Protein AF-A0A848XX30-F1 (afdb_monomer)

Mean pr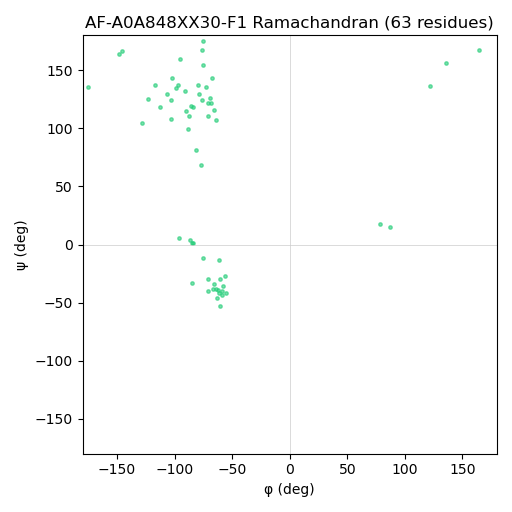edicted aligned error: 6.99 Å

pLDDT: mean 89.98, std 10.03, range [61.75, 98.0]

Foldseek 3Di:
DDKDWDADPVRDIDIDPDDDDDDDDDDCLDQVNCVVVPHHDDDDDDPDPDPVVVVVVVVPDPDDD

Nearest PDB structures (foldseek):
  4xer-assembly1_A  TM=7.079E-01  e=6.013E-05  Salmonella enterica subsp. enterica serovar Typhimurium str. LT2
  2v4o-assembly2_D  TM=7.143E-01  e=2.188E-04  Salmonella enterica subsp. enterica serovar Typhimurium str. LT2
  1ilv-assembly2_B  TM=7.248E-01  e=3.115E-03  Thermotoga maritima
  4zg5-assembly1_G  TM=7.195E-01  e=2.882E-02  Brucella abortus S19
  4zg5-assembly1_A  TM=7.354E-01  e=5.117E-02  Brucella abortus S19

Structure (mmCIF, N/CA/C/O backbone):
data_AF-A0A848XX30-F1
#
_entry.id   AF-A0A848XX30-F1
#
loop_
_atom_site.group_PDB
_atom_site.id
_atom_site.type_symbol
_atom_site.label_atom_id
_atom_site.label_alt_id
_atom_site.label_comp_id
_atom_site.label_asym_id
_atom_site.label_entity_id
_atom_site.label_seq_id
_atom_site.pdbx_PDB_ins_code
_atom_site.Cartn_x
_atom_site.Cartn_y
_atom_site.Cartn_z
_atom_site.occupancy
_atom_site.B_iso_or_equiv
_atom_site.auth_seq_id
_atom_site.auth_comp_id
_atom_site.auth_asym_id
_atom_site.auth_atom_id
_atom_site.pdbx_PDB_model_num
ATOM 1 N N . ASP A 1 1 ? -5.784 -14.127 13.167 1.00 61.75 1 ASP A N 1
ATOM 2 C CA . ASP A 1 1 ? -6.969 -13.303 12.867 1.00 61.75 1 ASP A CA 1
ATOM 3 C C . ASP A 1 1 ? -8.107 -13.639 13.807 1.00 61.75 1 ASP A C 1
ATOM 5 O O . ASP A 1 1 ? -8.447 -14.811 13.939 1.00 61.75 1 ASP A O 1
ATOM 9 N N . SER A 1 2 ? -8.662 -12.637 14.489 1.00 75.56 2 SER A N 1
ATOM 10 C CA . SER A 1 2 ? -9.903 -12.787 15.254 1.00 75.56 2 SER A CA 1
ATOM 11 C C . SER A 1 2 ? -11.069 -12.106 14.545 1.00 75.56 2 SER A C 1
ATOM 13 O O . SER A 1 2 ? -10.996 -10.939 14.160 1.00 75.56 2 SER A O 1
ATOM 15 N N . ILE A 1 3 ? -12.155 -12.860 14.396 1.00 87.06 3 ILE A N 1
ATOM 16 C CA . ILE A 1 3 ? -13.468 -12.352 14.009 1.00 87.06 3 ILE A CA 1
ATOM 17 C C . ILE A 1 3 ? -14.299 -12.318 15.287 1.00 87.06 3 ILE A C 1
ATOM 19 O O . ILE A 1 3 ? -14.421 -13.337 15.968 1.00 87.06 3 ILE A O 1
ATOM 23 N N . ILE A 1 4 ? -14.844 -11.155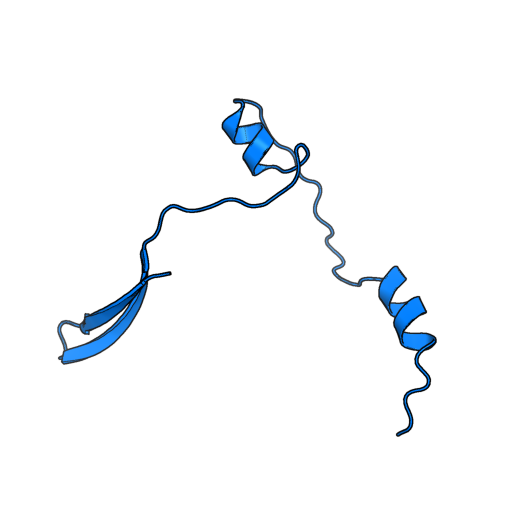 15.625 1.00 89.44 4 ILE A N 1
ATOM 24 C CA . ILE A 1 4 ? -15.676 -10.967 16.815 1.00 89.44 4 ILE A CA 1
ATOM 25 C C . ILE A 1 4 ? -17.099 -10.673 16.349 1.00 89.44 4 ILE A C 1
ATOM 27 O O . ILE A 1 4 ? -17.3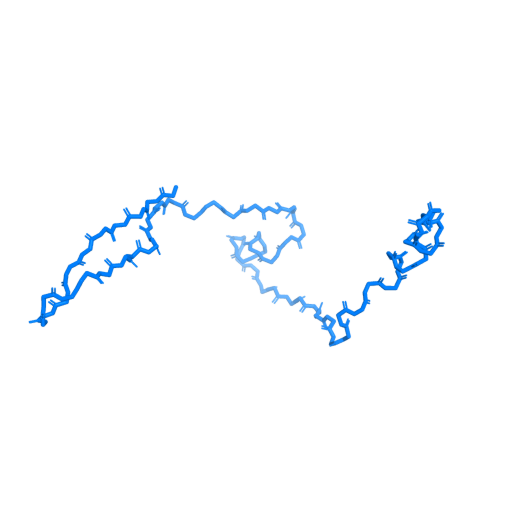40 -9.673 15.678 1.00 89.44 4 ILE A O 1
ATOM 31 N N . GLN A 1 5 ? -18.041 -11.541 16.706 1.00 93.06 5 GLN A N 1
ATOM 32 C CA . GLN A 1 5 ? -19.471 -11.308 16.505 1.00 93.06 5 GLN A CA 1
ATOM 33 C C . GLN A 1 5 ? -20.003 -10.389 17.613 1.00 93.06 5 GLN A C 1
ATOM 35 O O . GLN A 1 5 ? -19.652 -10.555 18.783 1.00 93.06 5 GLN A O 1
ATOM 40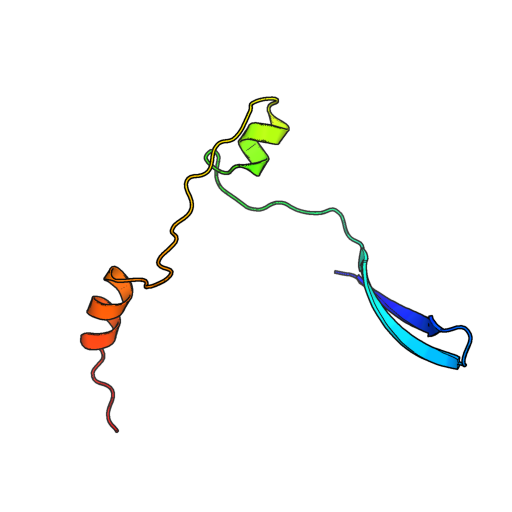 N N . ALA A 1 6 ? -20.834 -9.418 17.249 1.00 92.62 6 ALA A N 1
ATOM 41 C CA . ALA A 1 6 ? -21.460 -8.469 18.161 1.00 92.62 6 ALA A CA 1
ATOM 42 C C . ALA A 1 6 ? -22.874 -8.098 17.680 1.00 92.62 6 ALA A C 1
ATOM 44 O O . ALA A 1 6 ? -23.246 -8.368 16.540 1.00 92.62 6 ALA A O 1
ATOM 45 N N . GLU A 1 7 ? -23.657 -7.457 18.545 1.00 97.44 7 GLU A N 1
ATOM 46 C CA . GLU A 1 7 ? -24.999 -6.956 18.227 1.00 97.44 7 GLU A CA 1
ATOM 47 C C . GLU A 1 7 ? -25.054 -5.433 18.354 1.00 97.44 7 GLU A C 1
ATOM 49 O O . GLU A 1 7 ? -24.472 -4.846 19.273 1.00 97.44 7 GLU A O 1
ATOM 54 N N . ASP A 1 8 ? -25.708 -4.776 17.398 1.00 95.62 8 ASP A N 1
ATOM 55 C CA . ASP A 1 8 ? -25.949 -3.337 17.445 1.00 95.62 8 ASP A CA 1
ATOM 56 C C . ASP A 1 8 ? -27.088 -2.995 18.435 1.00 95.62 8 ASP A C 1
ATOM 58 O O . ASP A 1 8 ? -27.836 -3.875 18.863 1.00 95.62 8 ASP A O 1
ATOM 62 N N . PRO A 1 9 ? -27.284 -1.714 18.803 1.00 96.88 9 PRO A N 1
ATOM 63 C CA . PRO A 1 9 ? -28.348 -1.320 19.735 1.00 96.88 9 PRO A CA 1
ATOM 64 C C . PRO A 1 9 ? -29.781 -1.630 19.268 1.00 96.88 9 PRO A C 1
ATOM 66 O O . PRO A 1 9 ? -30.716 -1.518 20.057 1.00 96.88 9 PRO A O 1
ATOM 69 N N . SER A 1 10 ? -29.974 -1.964 17.989 1.00 96.69 10 SER A N 1
ATOM 70 C CA . SER A 1 10 ? -31.256 -2.378 17.407 1.00 96.69 10 SER A CA 1
ATOM 71 C C . SER A 1 10 ? -31.407 -3.906 17.340 1.00 96.69 10 SER A C 1
ATOM 73 O O . SER A 1 10 ? -32.390 -4.385 16.776 1.00 96.69 10 SER A O 1
ATOM 75 N N . GLY A 1 11 ? -30.456 -4.666 17.896 1.00 95.00 11 GLY A N 1
ATOM 76 C CA . GLY A 1 11 ? -30.447 -6.129 17.916 1.00 95.00 11 GLY A CA 1
ATOM 77 C C . GLY A 1 11 ? -30.004 -6.774 16.602 1.00 95.00 11 GLY A C 1
ATOM 78 O O . GLY A 1 11 ? -30.311 -7.940 16.365 1.00 95.00 11 GLY A O 1
ATOM 79 N N . ARG A 1 12 ? -29.335 -6.037 15.705 1.00 97.19 12 ARG A N 1
ATOM 80 C CA . ARG A 1 12 ? -28.803 -6.603 14.456 1.00 97.19 12 ARG A CA 1
ATOM 81 C C . ARG A 1 12 ? 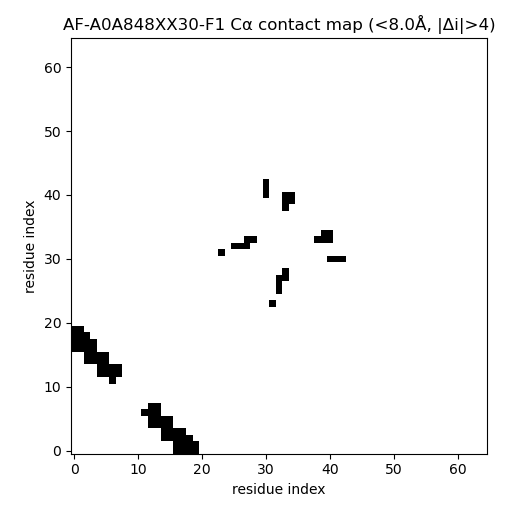-27.380 -7.095 14.669 1.00 97.19 12 ARG A C 1
ATOM 83 O O . ARG A 1 12 ? -26.539 -6.359 15.183 1.00 97.19 12 ARG A O 1
ATOM 90 N N . GLU A 1 13 ? -27.106 -8.312 14.221 1.00 97.00 13 GLU A N 1
ATOM 91 C CA . GLU A 1 13 ? -25.761 -8.879 14.263 1.00 97.00 13 GLU A CA 1
ATOM 92 C C . GLU A 1 13 ? -24.807 -8.153 13.308 1.00 97.00 13 GLU A C 1
ATOM 94 O O . GLU A 1 13 ? -25.165 -7.783 12.186 1.00 97.00 13 GLU A O 1
ATOM 99 N N . TYR A 1 14 ? -23.561 -7.999 13.742 1.00 94.50 14 TYR A N 1
ATOM 100 C CA . TYR A 1 14 ? -22.458 -7.531 12.922 1.00 94.50 14 TYR A CA 1
ATOM 101 C C . TYR A 1 14 ? -21.143 -8.169 13.379 1.00 94.50 14 TYR A C 1
ATOM 103 O O . TYR A 1 14 ? -21.038 -8.738 14.466 1.00 94.50 14 TYR A O 1
ATOM 111 N N . TYR A 1 15 ? -20.130 -8.093 12.521 1.00 92.69 15 TYR A N 1
ATOM 112 C CA . TYR A 1 15 ? -18.850 -8.754 12.742 1.00 92.69 15 TYR A CA 1
ATOM 113 C C . TYR A 1 15 ? -17.727 -7.725 12.697 1.00 92.69 15 TYR A C 1
ATOM 115 O O . TYR A 1 15 ? -17.569 -7.003 11.712 1.00 92.69 15 TYR A O 1
ATOM 123 N N . TRP A 1 16 ? -16.926 -7.679 13.755 1.00 90.56 16 TRP A N 1
ATOM 124 C CA . TRP A 1 16 ? -15.650 -6.984 13.766 1.00 90.56 16 TRP A CA 1
ATOM 125 C C . TRP A 1 16 ? -14.571 -7.914 13.235 1.00 90.56 16 TRP A C 1
ATOM 127 O O . TRP A 1 16 ? -14.278 -8.957 13.823 1.00 90.56 16 TRP A O 1
ATOM 137 N N . ILE A 1 17 ? -13.947 -7.501 12.139 1.00 87.31 17 ILE A N 1
ATOM 138 C CA . ILE A 1 17 ? -12.685 -8.078 11.694 1.00 87.31 17 ILE A CA 1
ATOM 139 C C . ILE A 1 17 ? -11.599 -7.271 12.395 1.00 87.31 17 ILE A C 1
ATOM 141 O O . ILE A 1 17 ? -11.309 -6.137 12.018 1.00 87.31 17 ILE A O 1
ATOM 145 N N . GLY A 1 18 ? -11.067 -7.818 13.482 1.00 77.94 18 GLY A N 1
ATOM 146 C CA . GLY A 1 18 ? -10.116 -7.101 14.311 1.00 77.94 18 GLY A CA 1
ATOM 147 C C . GLY A 1 18 ? -9.561 -7.972 15.422 1.00 77.94 18 GLY A C 1
ATOM 148 O O . GLY A 1 18 ? -10.301 -8.673 16.111 1.00 77.94 18 GLY A O 1
ATOM 149 N N . GLY A 1 19 ? -8.247 -7.889 15.600 1.00 64.00 19 GLY A N 1
ATOM 150 C CA . GLY A 1 19 ? -7.509 -8.491 16.702 1.00 64.00 19 GLY A CA 1
ATOM 151 C C . GLY A 1 19 ? -6.418 -9.462 16.244 1.00 64.00 19 GLY A C 1
ATOM 152 O O . GLY A 1 19 ? -6.568 -10.259 15.313 1.00 64.00 19 GLY A O 1
ATOM 153 N N . GLY A 1 20 ? -5.277 -9.310 16.911 1.00 67.56 20 GLY A N 1
ATOM 1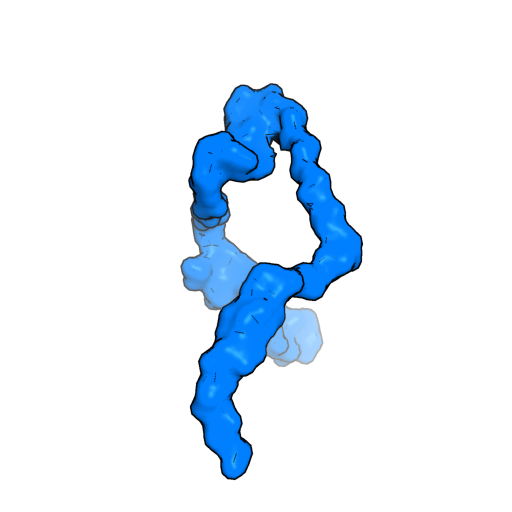54 C CA . GLY A 1 20 ? -3.981 -9.875 16.559 1.00 67.56 20 GLY A CA 1
ATOM 155 C C . GLY A 1 20 ? -2.886 -8.818 16.714 1.00 67.56 20 GLY A C 1
ATOM 156 O O . GLY A 1 20 ? -3.161 -7.619 16.669 1.00 67.56 20 GLY A O 1
ATOM 157 N N . VAL A 1 21 ? -1.643 -9.256 16.913 1.00 67.75 21 VAL A N 1
ATOM 158 C CA . VAL A 1 21 ? -0.481 -8.391 16.674 1.00 67.75 21 VAL A CA 1
ATOM 159 C C . VAL A 1 21 ? -0.403 -8.200 15.164 1.00 67.75 21 VAL A C 1
ATOM 161 O O . VAL A 1 21 ? -0.416 -9.190 14.433 1.00 67.75 21 VAL A O 1
ATOM 164 N N . THR A 1 22 ? -0.360 -6.956 14.688 1.00 68.62 22 THR A N 1
ATOM 165 C CA . THR A 1 22 ? -0.097 -6.689 13.274 1.00 68.62 22 THR A CA 1
ATOM 166 C C . THR A 1 22 ? 1.311 -7.180 12.960 1.00 68.62 22 THR A C 1
ATOM 168 O O . THR A 1 22 ? 2.300 -6.608 13.414 1.00 68.62 22 THR A O 1
ATOM 171 N N . HIS A 1 23 ? 1.406 -8.294 12.236 1.00 71.19 23 HIS A N 1
ATOM 172 C CA . HIS A 1 23 ? 2.671 -8.718 11.666 1.00 71.19 23 HIS A CA 1
ATOM 173 C C . HIS A 1 23 ? 2.803 -8.045 10.308 1.00 71.19 23 HIS A C 1
ATOM 175 O O . HIS A 1 23 ? 2.028 -8.315 9.393 1.00 71.19 23 HIS A O 1
ATOM 181 N N . TRP A 1 24 ? 3.740 -7.111 10.216 1.00 80.00 24 TRP A N 1
ATOM 182 C CA . TRP A 1 24 ? 4.090 -6.488 8.953 1.00 80.00 24 TRP A CA 1
ATOM 183 C C . TRP A 1 24 ? 5.098 -7.390 8.254 1.00 80.00 24 TRP A C 1
ATOM 185 O O . TRP A 1 24 ? 6.175 -7.657 8.785 1.00 80.00 24 TRP A O 1
ATOM 195 N N . GLU A 1 25 ? 4.725 -7.884 7.081 1.00 78.25 25 GLU A N 1
ATOM 196 C CA . GLU A 1 25 ? 5.614 -8.662 6.232 1.00 78.25 25 GLU A CA 1
ATOM 197 C C . GLU A 1 25 ? 6.200 -7.765 5.144 1.00 78.25 25 GLU A C 1
ATOM 199 O O . GLU A 1 25 ? 5.494 -6.996 4.491 1.00 78.25 25 GLU A O 1
ATOM 204 N N . GLY A 1 26 ? 7.506 -7.880 4.930 1.00 83.06 26 GLY A N 1
ATOM 205 C CA . GLY A 1 26 ? 8.193 -7.247 3.815 1.00 83.06 26 GLY A CA 1
ATOM 206 C C . GLY A 1 26 ? 9.700 -7.220 4.011 1.00 83.06 26 GLY A C 1
ATOM 207 O O . GLY A 1 26 ? 10.230 -7.541 5.075 1.00 83.06 26 GLY A O 1
ATOM 208 N N . GLY A 1 27 ? 10.394 -6.898 2.924 1.00 89.12 27 GLY A N 1
ATOM 209 C CA . GLY A 1 27 ? 11.850 -6.856 2.898 1.00 89.12 27 GLY A CA 1
ATOM 210 C C . GLY A 1 27 ? 12.430 -5.627 3.608 1.00 89.12 27 GLY A C 1
ATOM 211 O O . GLY A 1 27 ? 11.684 -4.724 3.991 1.00 89.12 27 GLY A O 1
ATOM 212 N N . PRO A 1 28 ? 13.768 -5.558 3.726 1.00 90.19 28 PRO A N 1
ATOM 213 C CA . PRO A 1 28 ? 14.472 -4.416 4.320 1.00 90.19 28 PRO A CA 1
ATOM 214 C C . PRO A 1 28 ? 14.140 -3.074 3.646 1.00 90.19 28 PRO A C 1
ATOM 216 O O . PRO A 1 28 ? 14.155 -2.047 4.307 1.00 90.19 28 PRO A O 1
ATOM 219 N N . GLU A 1 29 ? 13.758 -3.094 2.367 1.00 93.44 29 GLU A N 1
ATOM 220 C CA . GLU A 1 29 ? 13.407 -1.904 1.574 1.00 93.44 29 GLU A CA 1
ATOM 221 C C . GLU A 1 29 ? 11.937 -1.467 1.706 1.00 93.44 29 GLU A C 1
ATOM 223 O O . GLU A 1 29 ? 11.478 -0.585 0.982 1.00 93.44 29 GLU A O 1
ATOM 228 N N . SER A 1 30 ? 11.152 -2.125 2.558 1.00 95.44 30 SER A N 1
ATOM 229 C CA . SER A 1 30 ? 9.747 -1.758 2.747 1.00 95.44 30 SER A CA 1
ATOM 230 C C . SER A 1 30 ? 9.597 -0.481 3.574 1.00 95.44 30 SER A C 1
ATOM 232 O O . SER A 1 30 ? 10.429 -0.129 4.413 1.00 95.44 30 SER A O 1
ATOM 234 N N . ASP A 1 31 ? 8.483 0.208 3.359 1.00 95.56 31 ASP A N 1
ATOM 235 C CA . ASP A 1 31 ? 8.148 1.437 4.067 1.00 95.56 31 ASP A CA 1
ATOM 236 C C . ASP A 1 31 ? 7.978 1.233 5.578 1.00 95.56 31 ASP A C 1
ATOM 238 O O . ASP A 1 31 ? 8.442 2.070 6.356 1.00 95.56 31 ASP A O 1
ATOM 242 N N . PHE A 1 32 ? 7.379 0.120 6.011 1.00 93.69 32 PHE A N 1
ATOM 243 C CA . PHE A 1 32 ? 7.214 -0.166 7.436 1.00 93.69 32 PHE A CA 1
ATOM 244 C C . PHE A 1 32 ? 8.562 -0.344 8.145 1.00 93.69 32 PHE A C 1
ATOM 246 O O . PHE A 1 32 ? 8.710 0.146 9.263 1.00 93.69 32 PHE A O 1
ATOM 253 N N . ARG A 1 33 ? 9.554 -0.987 7.504 1.00 94.31 33 ARG A N 1
ATOM 254 C CA . ARG A 1 33 ? 10.910 -1.143 8.061 1.00 94.31 33 ARG A CA 1
ATOM 255 C C . ARG A 1 33 ? 11.579 0.212 8.244 1.00 94.31 33 ARG A C 1
ATOM 257 O O . ARG A 1 33 ? 12.092 0.493 9.322 1.00 94.31 33 ARG A O 1
ATOM 264 N N . ALA A 1 34 ? 11.501 1.075 7.231 1.00 95.62 34 ALA A N 1
ATOM 265 C CA . ALA A 1 34 ? 12.064 2.421 7.301 1.00 95.62 34 ALA A CA 1
ATOM 266 C C . ALA A 1 34 ? 11.465 3.243 8.459 1.00 95.62 34 ALA A C 1
ATOM 268 O O . ALA A 1 34 ? 12.204 3.896 9.197 1.00 95.62 34 ALA A O 1
ATOM 269 N N . VAL A 1 35 ? 10.142 3.181 8.658 1.00 95.00 35 VAL A N 1
ATOM 270 C CA . VAL A 1 35 ? 9.469 3.894 9.759 1.00 95.00 35 VAL A CA 1
ATOM 271 C C . VAL A 1 35 ? 9.782 3.271 11.123 1.00 95.00 35 VAL A C 1
ATOM 273 O O . VAL A 1 35 ? 10.013 4.012 12.078 1.00 95.00 35 VAL A O 1
ATOM 276 N N . GLU A 1 36 ? 9.832 1.939 11.230 1.00 93.12 36 GLU A N 1
ATOM 277 C CA . GLU A 1 36 ? 10.227 1.232 12.461 1.00 93.12 36 GLU A CA 1
ATOM 278 C C . GLU A 1 36 ? 11.642 1.632 12.917 1.00 93.12 36 GLU A C 1
ATOM 280 O O . GLU A 1 36 ? 11.896 1.783 14.112 1.00 93.12 36 GLU A O 1
ATOM 285 N N . GLU A 1 37 ? 12.545 1.880 11.969 1.00 95.50 37 GLU A N 1
ATOM 286 C CA . GLU A 1 37 ? 13.931 2.293 12.218 1.00 95.50 37 GLU A CA 1
ATOM 287 C C . GLU A 1 37 ? 14.096 3.813 12.431 1.00 95.50 37 GLU A C 1
ATOM 289 O O . GLU A 1 37 ? 15.202 4.293 12.685 1.00 95.50 37 GLU A O 1
ATOM 294 N N . GLY A 1 38 ? 13.001 4.580 12.393 1.00 97.12 38 GLY A N 1
ATOM 295 C CA . GLY A 1 38 ? 12.986 6.014 12.696 1.00 97.12 3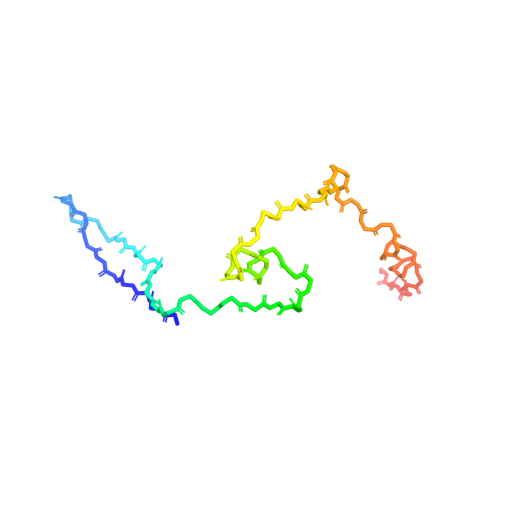8 GLY A CA 1
ATOM 296 C C . GLY A 1 38 ? 13.295 6.932 11.510 1.00 97.12 38 GLY A C 1
ATOM 297 O O . GLY A 1 38 ? 13.567 8.118 11.712 1.00 97.12 38 GLY A O 1
ATOM 298 N N . PHE A 1 39 ? 13.242 6.419 10.281 1.00 98.00 39 PHE A N 1
ATOM 299 C CA . PHE A 1 39 ? 13.424 7.202 9.060 1.00 98.00 39 PHE A CA 1
ATOM 300 C C . PHE A 1 39 ? 12.086 7.652 8.455 1.00 98.00 39 PHE A C 1
ATOM 302 O O . PHE A 1 39 ? 11.026 7.075 8.696 1.00 98.00 39 PHE A O 1
ATOM 309 N N . VAL A 1 40 ? 12.137 8.694 7.619 1.00 97.94 40 VAL A N 1
ATOM 310 C CA . VAL A 1 40 ? 11.021 9.046 6.728 1.00 97.94 40 VAL A CA 1
ATOM 311 C C . VAL A 1 40 ? 11.047 8.107 5.524 1.00 97.94 40 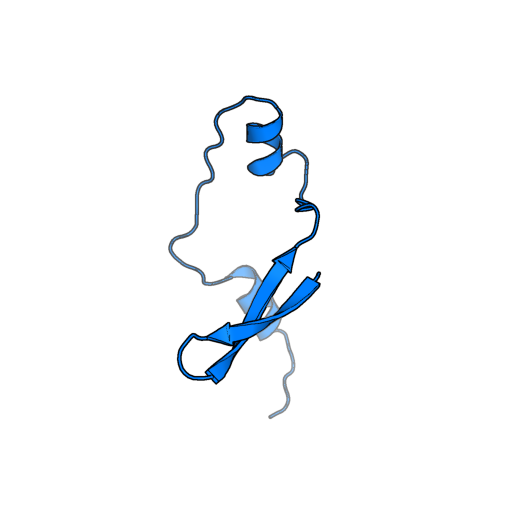VAL A C 1
ATOM 313 O O . VAL A 1 40 ? 12.081 7.990 4.868 1.00 97.94 40 VAL A O 1
ATOM 316 N N . SER A 1 41 ? 9.907 7.492 5.203 1.00 97.69 41 SER A N 1
ATOM 317 C CA . SER A 1 41 ? 9.736 6.703 3.981 1.00 97.69 41 SER A CA 1
ATOM 318 C C . SER A 1 41 ? 9.075 7.528 2.876 1.00 97.69 41 SER A C 1
ATOM 320 O O . SER A 1 41 ? 8.116 8.262 3.124 1.00 97.69 41 SER A O 1
ATOM 322 N N . VAL A 1 42 ? 9.579 7.399 1.648 1.00 97.69 42 VAL A N 1
ATOM 323 C CA . VAL A 1 42 ? 8.984 7.986 0.443 1.00 97.69 42 VAL A CA 1
ATOM 324 C C . VAL A 1 42 ? 8.832 6.886 -0.601 1.00 97.69 42 VAL A C 1
ATOM 326 O O . VAL A 1 42 ? 9.806 6.489 -1.237 1.00 97.69 42 VAL A O 1
ATOM 329 N N . THR A 1 43 ? 7.600 6.421 -0.798 1.00 97.00 43 THR A N 1
ATOM 330 C CA . THR A 1 43 ? 7.281 5.337 -1.737 1.00 97.00 43 THR A CA 1
ATOM 331 C C . THR A 1 43 ? 6.662 5.917 -3.012 1.00 97.00 43 THR A C 1
ATOM 333 O O . THR A 1 43 ? 5.521 6.383 -2.968 1.00 97.00 43 THR A O 1
ATOM 336 N N . PRO A 1 44 ? 7.363 5.927 -4.162 1.00 97.12 44 PRO A N 1
ATOM 337 C CA . PRO A 1 44 ? 6.749 6.320 -5.423 1.00 97.12 44 PRO A CA 1
ATOM 338 C C . PRO A 1 44 ? 5.725 5.260 -5.844 1.00 97.12 44 PRO A C 1
ATOM 340 O O . PRO A 1 44 ? 6.057 4.089 -6.008 1.00 97.12 44 PRO A O 1
ATOM 343 N N . LEU A 1 45 ? 4.474 5.677 -6.023 1.00 97.06 45 LEU A N 1
ATOM 344 C CA . LEU A 1 45 ? 3.384 4.796 -6.433 1.00 97.06 45 LEU A CA 1
ATOM 345 C C . LEU A 1 45 ? 3.080 4.976 -7.919 1.00 97.06 45 LEU A C 1
ATOM 347 O O . LEU A 1 45 ? 3.107 6.090 -8.448 1.00 97.06 45 LEU A O 1
ATOM 351 N N . HIS A 1 46 ? 2.753 3.876 -8.589 1.00 97.19 46 HIS A N 1
ATOM 352 C CA . HIS A 1 46 ? 2.262 3.923 -9.960 1.00 97.19 46 HIS A CA 1
ATOM 353 C C . HIS A 1 46 ? 0.827 4.464 -10.002 1.00 97.19 46 HIS A C 1
ATOM 355 O O . HIS A 1 46 ? -0.024 4.049 -9.218 1.00 97.19 46 HIS A O 1
ATOM 361 N N . LEU A 1 47 ? 0.551 5.369 -10.946 1.00 98.00 47 LEU A N 1
ATOM 362 C CA . LEU A 1 47 ? -0.817 5.811 -11.258 1.00 98.00 47 LEU A CA 1
ATOM 363 C C . LEU A 1 47 ? -1.514 4.869 -12.245 1.00 98.00 47 LEU A C 1
ATOM 365 O O . LEU A 1 47 ? -2.725 4.680 -12.179 1.00 98.00 47 LEU A O 1
ATOM 369 N N . ASP A 1 48 ? -0.742 4.287 -13.160 1.00 97.81 48 ASP A N 1
ATOM 370 C CA . ASP A 1 48 ? -1.202 3.237 -14.057 1.00 97.81 48 ASP A CA 1
ATOM 371 C C . ASP A 1 48 ? -0.960 1.879 -13.393 1.00 97.81 48 ASP A C 1
ATOM 373 O O . ASP A 1 48 ? 0.183 1.496 -13.145 1.00 97.81 48 ASP A O 1
ATOM 377 N N . LEU A 1 49 ? -2.044 1.170 -13.079 1.00 97.50 49 LEU A N 1
ATOM 378 C CA . LEU A 1 49 ? -1.993 -0.139 -12.421 1.00 97.50 49 LEU A CA 1
ATOM 379 C C . LEU A 1 49 ? -1.785 -1.292 -13.413 1.00 97.50 49 LEU A C 1
ATOM 381 O O . LEU A 1 49 ? -1.757 -2.457 -13.012 1.00 97.50 49 LEU A O 1
ATOM 385 N N . THR A 1 50 ? -1.659 -0.993 -14.708 1.00 96.44 50 THR A N 1
ATOM 386 C CA . THR A 1 50 ? -1.429 -2.005 -15.735 1.00 96.44 50 THR A CA 1
ATOM 387 C C . THR A 1 50 ? -0.064 -2.651 -15.535 1.00 96.44 50 THR A C 1
ATOM 389 O O . THR A 1 50 ? 0.985 -2.026 -15.679 1.00 96.44 50 THR A O 1
ATOM 392 N N . SER A 1 51 ? -0.072 -3.948 -15.242 1.00 97.00 51 SER A N 1
ATOM 393 C CA . SER A 1 51 ? 1.141 -4.758 -15.156 1.00 97.00 51 SER A CA 1
ATOM 394 C C . SER A 1 51 ? 1.579 -5.193 -16.560 1.00 97.00 51 SER A C 1
ATOM 396 O O . SER A 1 51 ? 1.249 -6.279 -17.033 1.00 97.00 51 SER A O 1
ATOM 398 N N . TYR A 1 52 ? 2.274 -4.301 -17.271 1.00 96.81 52 TYR A N 1
ATOM 399 C CA . TYR A 1 52 ? 2.736 -4.542 -18.645 1.00 96.81 52 TYR A CA 1
ATOM 400 C C . TYR A 1 52 ? 3.597 -5.809 -18.811 1.00 96.81 52 TYR A C 1
ATOM 402 O O . TYR A 1 52 ? 3.343 -6.543 -19.765 1.00 96.81 52 TYR A O 1
ATOM 410 N N . PRO A 1 53 ? 4.544 -6.137 -17.905 1.00 96.31 53 PRO A N 1
ATOM 411 C CA . PRO A 1 53 ? 5.318 -7.378 -18.019 1.00 96.31 53 PRO A CA 1
ATOM 412 C C . PRO A 1 53 ? 4.435 -8.635 -18.007 1.00 96.31 53 PRO A C 1
ATOM 414 O O . PRO A 1 53 ? 4.645 -9.567 -18.779 1.00 96.31 53 PRO A O 1
ATOM 417 N N . GLN A 1 54 ? 3.402 -8.638 -17.168 1.00 96.69 54 GLN A N 1
ATOM 418 C CA . GLN A 1 54 ? 2.462 -9.744 -17.034 1.00 96.69 54 GLN A CA 1
ATOM 419 C C . GLN A 1 54 ? 1.556 -9.855 -18.261 1.00 96.69 54 GLN A C 1
ATOM 421 O O . GLN A 1 54 ? 1.145 -10.957 -18.607 1.00 96.69 54 GLN A O 1
ATOM 426 N N . LEU A 1 55 ? 1.257 -8.751 -18.960 1.00 95.75 55 LEU A N 1
ATOM 427 C CA . LEU A 1 55 ? 0.528 -8.826 -20.229 1.00 95.75 55 LEU A CA 1
ATOM 428 C C . LEU A 1 55 ? 1.303 -9.631 -21.274 1.00 95.75 55 LEU A C 1
ATOM 430 O O . LEU A 1 55 ? 0.698 -10.435 -21.983 1.00 95.75 55 LEU A O 1
ATOM 434 N N . ASP A 1 56 ? 2.618 -9.437 -21.369 1.00 93.44 56 ASP A N 1
ATOM 435 C CA . ASP A 1 56 ? 3.453 -10.196 -22.302 1.00 93.44 56 ASP A CA 1
ATOM 436 C C . ASP A 1 56 ? 3.520 -11.680 -21.918 1.00 93.44 56 ASP A C 1
ATOM 438 O O . ASP A 1 56 ? 3.418 -12.545 -22.791 1.00 93.44 56 ASP A O 1
ATOM 442 N N . GLU A 1 57 ? 3.590 -11.984 -20.619 1.00 95.38 57 GLU A N 1
ATOM 443 C CA . GLU A 1 57 ? 3.514 -13.357 -20.113 1.00 95.38 57 GLU A CA 1
ATOM 444 C C . GLU A 1 57 ? 2.179 -14.024 -20.480 1.00 95.38 57 GLU A C 1
ATOM 446 O O . GLU A 1 57 ? 2.160 -15.089 -21.102 1.00 95.38 57 GLU A O 1
ATOM 451 N N . VAL A 1 58 ? 1.059 -13.376 -20.152 1.00 95.12 58 VAL A N 1
ATOM 452 C CA . VAL A 1 58 ? -0.293 -13.911 -20.366 1.00 95.12 58 VAL A CA 1
ATOM 453 C C . VAL A 1 58 ? -0.612 -14.060 -21.854 1.00 95.12 58 VAL A C 1
ATOM 455 O O . VAL A 1 58 ? -1.271 -15.020 -22.244 1.00 95.12 58 VAL A O 1
ATOM 458 N N . ARG A 1 59 ? -0.111 -13.176 -22.727 1.00 92.44 59 ARG A N 1
ATOM 459 C CA . ARG A 1 59 ? -0.2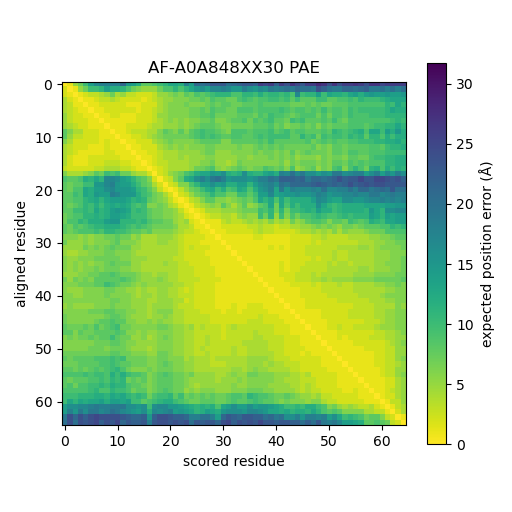39 -13.331 -24.192 1.00 92.44 59 ARG A CA 1
ATOM 460 C C . ARG A 1 59 ? 0.415 -14.609 -24.714 1.00 92.44 59 ARG A C 1
ATOM 462 O O . ARG A 1 59 ? -0.029 -15.146 -25.727 1.00 92.44 59 ARG A O 1
ATOM 469 N N . GLY A 1 60 ? 1.461 -15.091 -24.044 1.00 92.00 60 GLY A N 1
ATOM 470 C CA . GLY A 1 60 ? 2.113 -16.360 -24.359 1.00 92.00 60 GLY A CA 1
ATOM 471 C C . GLY A 1 60 ? 1.316 -17.587 -23.912 1.00 92.00 60 GLY A C 1
ATOM 472 O O . GLY A 1 60 ? 1.636 -18.711 -24.314 1.00 92.00 60 GLY A O 1
ATOM 473 N N . TRP A 1 61 ? 0.276 -17.411 -23.093 1.00 93.69 61 TRP A N 1
ATOM 474 C CA . TRP A 1 61 ? -0.560 -18.516 -22.651 1.00 93.69 61 TRP A CA 1
ATOM 475 C C . TRP A 1 61 ? -1.397 -19.010 -23.831 1.00 93.69 61 TRP A C 1
ATOM 477 O O . TRP A 1 61 ? -2.184 -18.277 -24.425 1.00 93.69 61 TRP A O 1
ATOM 487 N N . ARG A 1 62 ? -1.248 -20.293 -24.173 1.00 83.56 62 ARG A N 1
ATOM 488 C CA . ARG A 1 62 ? -2.089 -20.967 -25.174 1.00 83.56 62 ARG A CA 1
ATOM 489 C C . ARG A 1 62 ? -3.445 -21.297 -24.562 1.00 83.56 62 ARG A C 1
ATOM 491 O O . ARG A 1 62 ? -3.751 -22.456 -24.295 1.00 83.56 62 ARG A O 1
ATOM 498 N N . LEU A 1 63 ? -4.220 -20.257 -24.289 1.00 85.50 63 LEU A N 1
ATOM 499 C CA . LEU A 1 63 ? -5.584 -20.385 -23.808 1.00 85.50 63 LEU A CA 1
ATOM 500 C C . LEU A 1 63 ? -6.434 -20.906 -24.968 1.00 85.50 63 LEU A C 1
ATOM 502 O O . LEU A 1 63 ? -6.617 -20.223 -25.974 1.00 85.50 63 LEU A O 1
ATOM 506 N N . ALA A 1 64 ? -6.889 -22.151 -24.855 1.00 76.38 64 ALA A N 1
ATOM 507 C CA . ALA A 1 64 ? -7.925 -22.671 -25.731 1.00 76.38 64 ALA A CA 1
ATOM 508 C C . ALA A 1 64 ? -9.265 -22.089 -25.263 1.00 76.38 64 ALA A C 1
ATOM 510 O O . ALA A 1 64 ? -9.604 -22.218 -24.085 1.00 76.38 64 ALA A O 1
ATOM 511 N N . LEU A 1 65 ? -9.976 -21.424 -26.174 1.00 62.22 65 LEU A N 1
ATOM 512 C CA . LEU A 1 65 ? -11.385 -21.068 -26.007 1.00 62.22 65 LEU A CA 1
ATOM 513 C C . LEU A 1 65 ? -12.263 -22.209 -26.520 1.00 62.22 65 LEU A C 1
ATOM 515 O O . LEU A 1 65 ? -11.896 -22.794 -27.566 1.00 62.22 65 LEU A O 1
#

Solvent-accessible surface area (backbone atoms only — not comparable to full-atom values): 4531 Å² total; per-residue (Å²): 128,37,76,43,81,48,67,48,100,85,71,47,78,47,73,45,84,58,59,73,82,88,78,83,85,76,58,86,86,31,58,69,49,33,46,76,74,71,45,90,66,85,81,90,74,76,87,68,83,76,60,63,72,55,51,59,55,56,68,68,52,86,74,82,130

Radius of gyration: 21.08 Å; Cα contacts (8 Å, |Δi|>4): 44; chains: 1; bounding box: 46×32×46 Å

Secondary structure (DSSP, 8-state):
--EEEEE-TTS-EEEEE--S-------TTSHHHHHHTTPPP--PPPS----HHHHHHHHTS----

Sequence (65 aa):
DSIIQAEDPSGREYYWIGGGVTHWEGGPESDFRAVEEGFVSVTPLHLDLTSYPQLDEVRGWRLAL